Protein AF-A0A923J9C8-F1 (afdb_monomer_lite)

Structure (mmCIF, N/CA/C/O backbone):
data_AF-A0A923J9C8-F1
#
_entry.id   AF-A0A923J9C8-F1
#
loop_
_atom_site.group_PDB
_atom_site.id
_atom_site.type_symbol
_atom_site.label_atom_id
_atom_site.label_alt_id
_atom_site.label_comp_id
_atom_site.label_asym_id
_atom_site.label_entity_id
_atom_site.label_seq_id
_atom_site.pdbx_PDB_ins_code
_atom_site.Cartn_x
_atom_site.Cartn_y
_atom_site.Cartn_z
_atom_site.occupancy
_atom_site.B_iso_or_equiv
_atom_site.auth_seq_id
_atom_site.auth_comp_id
_atom_site.auth_asym_id
_atom_site.auth_atom_id
_atom_site.pdbx_PDB_model_num
ATOM 1 N N . MET A 1 1 ? 5.983 7.528 -3.351 1.00 84.56 1 MET A N 1
ATOM 2 C CA . MET A 1 1 ? 4.815 7.282 -4.225 1.00 84.56 1 MET A CA 1
ATOM 3 C C . MET A 1 1 ? 3.595 6.800 -3.425 1.00 84.56 1 MET A C 1
ATOM 5 O O . MET A 1 1 ? 2.656 7.574 -3.297 1.00 84.56 1 MET A O 1
ATOM 9 N N . LEU A 1 2 ? 3.633 5.629 -2.774 1.00 91.56 2 LEU A N 1
ATOM 10 C CA . LEU A 1 2 ? 2.490 5.041 -2.038 1.00 91.56 2 LEU A CA 1
ATOM 11 C C . LEU A 1 2 ? 1.767 5.984 -1.057 1.00 91.56 2 LEU A C 1
ATOM 13 O O . LEU A 1 2 ? 0.546 6.087 -1.080 1.00 91.56 2 LEU A O 1
ATOM 17 N N . ARG A 1 3 ? 2.522 6.717 -0.226 1.00 95.81 3 ARG A N 1
ATOM 18 C CA . ARG A 1 3 ? 1.958 7.668 0.750 1.00 95.81 3 ARG A CA 1
ATOM 19 C C . ARG A 1 3 ? 1.113 8.765 0.093 1.00 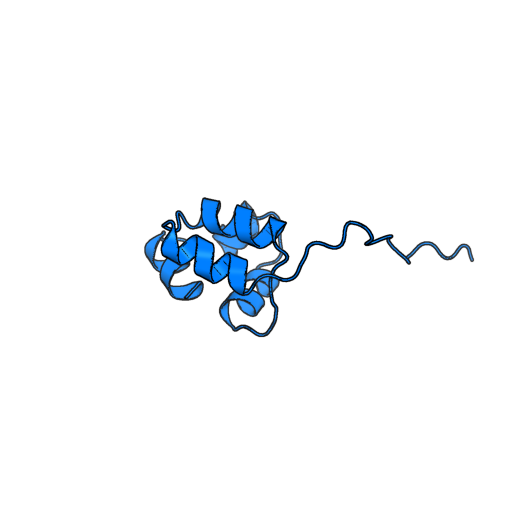95.81 3 ARG A C 1
ATOM 21 O O . ARG A 1 3 ? 0.129 9.203 0.679 1.00 95.81 3 ARG A O 1
ATOM 28 N N . ILE A 1 4 ? 1.531 9.233 -1.084 1.00 95.00 4 ILE A N 1
AT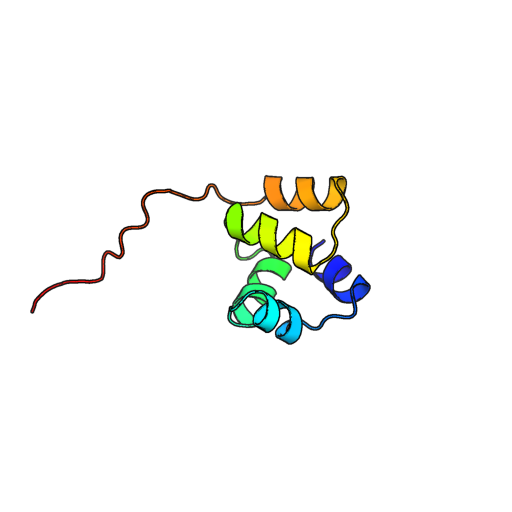OM 29 C CA . ILE A 1 4 ? 0.834 10.287 -1.832 1.00 95.00 4 ILE A CA 1
ATOM 30 C C . ILE A 1 4 ? -0.470 9.720 -2.388 1.00 95.00 4 ILE A C 1
ATOM 32 O O . ILE A 1 4 ? -1.522 10.289 -2.129 1.00 95.00 4 ILE A O 1
ATOM 36 N N . ALA A 1 5 ? -0.409 8.558 -3.045 1.00 94.56 5 ALA A N 1
ATOM 37 C CA . ALA A 1 5 ? -1.591 7.891 -3.587 1.00 94.56 5 ALA A CA 1
ATOM 38 C C . ALA A 1 5 ? -2.636 7.581 -2.506 1.00 94.56 5 ALA A C 1
ATOM 40 O O . ALA A 1 5 ? -3.810 7.889 -2.667 1.00 94.56 5 ALA A O 1
ATOM 41 N N . ARG A 1 6 ? -2.202 7.074 -1.345 1.00 96.94 6 ARG A N 1
ATOM 42 C CA . ARG A 1 6 ? -3.096 6.852 -0.203 1.00 96.94 6 ARG A CA 1
ATOM 43 C C . ARG A 1 6 ? -3.817 8.126 0.238 1.00 96.94 6 ARG A C 1
ATOM 45 O O . ARG A 1 6 ? -5.013 8.087 0.498 1.00 96.94 6 ARG A O 1
ATOM 52 N N . ARG A 1 7 ? -3.088 9.240 0.360 1.00 96.88 7 ARG A N 1
ATOM 53 C CA . ARG A 1 7 ? -3.681 10.525 0.756 1.00 96.88 7 ARG A CA 1
ATOM 54 C C . ARG A 1 7 ? -4.651 11.050 -0.301 1.00 96.88 7 ARG A C 1
ATOM 56 O O . ARG A 1 7 ? -5.687 11.573 0.079 1.00 96.88 7 ARG A O 1
ATOM 63 N N . ALA A 1 8 ? -4.341 10.879 -1.585 1.00 95.38 8 ALA A N 1
ATOM 64 C CA . ALA A 1 8 ? -5.241 11.241 -2.680 1.00 95.38 8 ALA A CA 1
ATOM 65 C C . ALA A 1 8 ? -6.542 10.421 -2.656 1.00 95.38 8 ALA A C 1
ATOM 67 O O . ALA A 1 8 ? -7.604 10.961 -2.934 1.00 95.38 8 ALA A O 1
ATOM 68 N N . ALA A 1 9 ? -6.473 9.155 -2.232 1.00 94.31 9 ALA A N 1
ATOM 69 C CA . ALA A 1 9 ? -7.642 8.310 -1.991 1.00 94.31 9 ALA A CA 1
ATOM 70 C C . ALA A 1 9 ? -8.394 8.637 -0.680 1.00 94.31 9 ALA A C 1
ATOM 72 O O . ALA A 1 9 ? -9.356 7.956 -0.345 1.00 94.31 9 ALA A O 1
ATOM 73 N N . GLY A 1 10 ? -7.947 9.627 0.106 1.00 97.25 10 GLY A N 1
ATOM 74 C CA . GLY A 1 10 ? -8.579 10.001 1.379 1.00 97.25 10 GLY A CA 1
ATOM 75 C C . GLY A 1 10 ? -8.416 8.976 2.510 1.00 97.25 10 GLY A C 1
ATOM 76 O O . GLY A 1 10 ? -9.023 9.128 3.564 1.00 97.25 10 GLY A O 1
ATOM 77 N N . LEU A 1 11 ? -7.586 7.946 2.327 1.00 97.62 11 LEU A N 1
ATOM 78 C CA . LEU A 1 11 ? -7.441 6.845 3.282 1.00 97.62 11 LEU A CA 1
ATOM 79 C C . LEU A 1 11 ? -6.331 7.130 4.293 1.00 97.62 11 LEU A C 1
ATOM 81 O O . LEU A 1 11 ? -5.292 7.693 3.952 1.00 97.62 11 LEU A O 1
ATOM 85 N N . THR A 1 12 ? -6.467 6.674 5.534 1.00 98.31 12 THR A N 1
ATOM 86 C CA . THR A 1 12 ? -5.365 6.595 6.503 1.00 98.31 12 THR A CA 1
ATOM 87 C C . THR A 1 12 ? -4.568 5.298 6.330 1.00 98.31 12 THR A C 1
ATOM 89 O O . THR A 1 12 ? -4.979 4.367 5.641 1.00 98.31 12 THR A O 1
ATOM 92 N N . GLN A 1 13 ? -3.393 5.193 6.967 1.00 98.31 13 GLN A N 1
ATOM 93 C CA . GLN A 1 13 ? -2.654 3.920 6.981 1.00 98.31 13 GLN A CA 1
ATOM 94 C C . GLN A 1 13 ? -3.454 2.791 7.649 1.00 98.31 13 GLN A C 1
ATOM 96 O O . GLN A 1 13 ? -3.229 1.629 7.324 1.00 98.31 13 GLN A O 1
ATOM 101 N N . ARG A 1 14 ? -4.336 3.119 8.608 1.00 98.25 14 ARG A N 1
ATOM 102 C CA . ARG A 1 14 ? -5.196 2.136 9.279 1.00 98.25 14 ARG A CA 1
ATOM 103 C C . ARG A 1 14 ? -6.286 1.636 8.337 1.00 98.25 14 ARG A C 1
ATOM 105 O O . ARG A 1 14 ? -6.495 0.433 8.294 1.00 98.25 14 ARG A O 1
ATOM 112 N N . ASP A 1 15 ? -6.876 2.518 7.537 1.00 98.25 15 ASP A N 1
ATOM 113 C CA . ASP A 1 15 ? -7.937 2.140 6.594 1.00 98.25 15 ASP A CA 1
ATOM 114 C C . ASP A 1 15 ? -7.399 1.202 5.517 1.00 98.25 15 ASP A C 1
ATOM 116 O O . ASP A 1 15 ? -7.943 0.126 5.300 1.00 98.25 15 ASP A O 1
ATOM 120 N N . VAL A 1 16 ? -6.249 1.539 4.919 1.00 97.88 16 VAL A N 1
ATOM 121 C CA . VAL A 1 16 ? -5.586 0.645 3.955 1.00 97.88 16 VAL A CA 1
ATOM 122 C C . VAL A 1 16 ? -5.230 -0.692 4.604 1.00 97.88 16 VAL A C 1
ATOM 124 O O . VAL A 1 16 ? -5.385 -1.739 3.988 1.00 97.88 16 VAL A O 1
ATOM 127 N N . ALA A 1 17 ? -4.752 -0.679 5.849 1.00 97.81 17 ALA A N 1
ATOM 128 C CA . ALA A 1 17 ? -4.406 -1.903 6.559 1.00 97.81 17 ALA A CA 1
ATOM 129 C C . ALA A 1 17 ? -5.635 -2.793 6.806 1.00 97.81 17 ALA A C 1
ATOM 131 O O . ALA A 1 17 ? -5.545 -3.999 6.583 1.00 97.81 17 ALA A O 1
ATOM 132 N N . ALA A 1 18 ? -6.770 -2.200 7.186 1.00 97.88 18 ALA A N 1
ATOM 133 C CA . ALA A 1 18 ? -8.043 -2.893 7.346 1.00 97.88 18 ALA A CA 1
ATOM 134 C C . ALA A 1 18 ? -8.541 -3.478 6.014 1.00 97.88 18 ALA A C 1
ATOM 136 O O . ALA A 1 18 ? -8.835 -4.668 5.951 1.00 97.88 18 ALA A O 1
ATOM 137 N N . LEU A 1 19 ? -8.532 -2.687 4.934 1.00 97.19 19 LEU A N 1
ATOM 138 C CA . LEU A 1 19 ? -8.924 -3.130 3.587 1.00 97.19 19 LEU A CA 1
ATOM 139 C C . LEU A 1 19 ? -8.029 -4.255 3.046 1.00 97.19 19 LEU A C 1
ATOM 141 O O . LEU A 1 19 ? -8.491 -5.135 2.330 1.00 97.19 19 LEU A O 1
ATOM 145 N N . MET A 1 20 ? -6.745 -4.240 3.404 1.00 95.94 20 MET A N 1
ATOM 146 C CA . MET A 1 20 ? -5.763 -5.245 2.985 1.00 95.94 20 MET A CA 1
ATOM 147 C C . MET A 1 20 ? -5.643 -6.427 3.960 1.00 95.94 20 MET A C 1
ATOM 149 O O . MET A 1 20 ? -4.794 -7.294 3.746 1.00 95.94 20 MET A O 1
ATOM 153 N N . GLY A 1 21 ? -6.409 -6.448 5.057 1.00 96.06 21 GLY A N 1
ATOM 154 C CA . GLY A 1 21 ? -6.332 -7.499 6.075 1.00 96.06 21 GLY A CA 1
ATOM 155 C C . GLY A 1 21 ? -4.944 -7.644 6.712 1.00 96.06 21 GLY A C 1
ATOM 156 O O . GLY A 1 21 ? -4.476 -8.756 6.950 1.00 96.06 21 GLY A O 1
ATOM 157 N N . CYS A 1 22 ? -4.233 -6.538 6.951 1.00 96.06 22 CYS A N 1
ATOM 158 C CA . CYS A 1 22 ? -2.887 -6.557 7.524 1.00 96.06 22 CYS A CA 1
ATOM 159 C C . CYS A 1 22 ? -2.704 -5.530 8.651 1.00 96.06 22 CYS A C 1
ATOM 161 O O . CYS A 1 22 ? -3.562 -4.701 8.931 1.00 96.06 22 CYS A O 1
ATOM 163 N N . ASN A 1 23 ? -1.552 -5.570 9.323 1.00 97.25 23 ASN A N 1
ATOM 164 C CA . ASN A 1 23 ? -1.222 -4.592 10.361 1.00 97.25 23 ASN A CA 1
ATOM 165 C C . ASN A 1 23 ? -0.802 -3.242 9.740 1.00 97.25 23 ASN A C 1
ATOM 167 O O . ASN A 1 23 ? 0.009 -3.221 8.812 1.00 97.25 23 ASN A O 1
ATOM 171 N N . ARG A 1 24 ? -1.244 -2.111 10.316 1.00 97.81 24 ARG A N 1
ATOM 172 C CA . ARG A 1 24 ? -0.818 -0.738 9.958 1.00 97.81 24 ARG A CA 1
ATOM 173 C C . ARG A 1 24 ? 0.700 -0.590 9.802 1.00 97.81 24 ARG A C 1
ATOM 175 O O . ARG A 1 24 ? 1.161 0.116 8.909 1.00 97.81 24 ARG A O 1
ATOM 182 N N . VAL A 1 25 ? 1.492 -1.261 10.643 1.00 97.56 25 VAL A N 1
ATOM 183 C CA . VAL A 1 25 ? 2.966 -1.240 10.566 1.00 97.56 25 VAL A CA 1
ATOM 184 C C . VAL A 1 25 ? 3.470 -1.789 9.226 1.00 97.56 25 VAL A C 1
ATOM 186 O O . VAL A 1 25 ? 4.473 -1.303 8.706 1.00 97.56 25 VAL A O 1
ATOM 189 N N . THR A 1 26 ? 2.767 -2.752 8.622 1.00 96.25 26 THR A N 1
ATOM 190 C CA . THR A 1 26 ? 3.071 -3.233 7.267 1.00 96.25 26 THR A CA 1
ATOM 191 C C . THR A 1 26 ? 2.933 -2.101 6.259 1.00 96.25 26 THR A C 1
ATOM 193 O O . THR A 1 26 ? 3.874 -1.866 5.509 1.00 96.25 26 THR A O 1
ATOM 196 N N . ILE A 1 27 ? 1.830 -1.348 6.294 1.00 97.44 27 ILE A N 1
ATOM 197 C CA . ILE A 1 27 ? 1.621 -0.197 5.403 1.00 97.44 27 ILE A CA 1
ATOM 198 C C . ILE A 1 27 ? 2.700 0.869 5.621 1.00 97.44 27 ILE A C 1
ATOM 200 O O . ILE A 1 27 ? 3.279 1.354 4.654 1.00 97.44 27 ILE A O 1
ATOM 204 N N . ALA A 1 28 ? 3.056 1.170 6.873 1.00 97.56 28 ALA A N 1
ATOM 205 C CA . ALA A 1 28 ? 4.121 2.126 7.178 1.00 97.56 28 ALA A CA 1
ATOM 206 C C . ALA A 1 28 ? 5.490 1.702 6.606 1.00 97.56 28 ALA A C 1
ATOM 208 O O . ALA A 1 28 ? 6.203 2.529 6.042 1.00 97.56 28 ALA A O 1
ATOM 209 N N . ARG A 1 29 ? 5.851 0.413 6.699 1.00 96.75 29 ARG A N 1
ATOM 210 C CA . ARG A 1 29 ? 7.104 -0.121 6.128 1.00 96.75 29 ARG A CA 1
ATOM 211 C C . ARG A 1 29 ? 7.113 -0.100 4.599 1.00 96.75 29 ARG A C 1
ATOM 213 O O . ARG A 1 29 ? 8.154 0.173 4.009 1.00 96.75 29 ARG A O 1
ATOM 220 N N . LEU A 1 30 ? 5.967 -0.362 3.968 1.00 95.56 30 LEU A N 1
ATOM 221 C CA . LEU A 1 30 ? 5.813 -0.252 2.514 1.00 95.56 30 LEU A CA 1
ATOM 222 C C . LEU A 1 30 ? 5.939 1.208 2.054 1.00 95.56 30 LEU A C 1
ATOM 224 O O . LEU A 1 30 ? 6.656 1.495 1.102 1.00 95.56 30 LEU A O 1
ATOM 228 N N . GLU A 1 31 ? 5.291 2.145 2.752 1.00 95.81 31 GLU A N 1
ATOM 229 C CA . GLU A 1 31 ? 5.389 3.581 2.455 1.00 95.81 31 GLU A CA 1
ATOM 230 C C . GLU A 1 31 ? 6.802 4.135 2.664 1.00 95.81 31 GLU A C 1
ATOM 232 O O . GLU A 1 31 ? 7.228 5.005 1.906 1.00 95.81 31 GLU A O 1
ATOM 237 N N . GLY A 1 32 ? 7.509 3.641 3.684 1.00 95.12 32 GLY A N 1
ATOM 238 C CA . GLY A 1 32 ? 8.884 4.024 4.000 1.00 95.12 32 GLY A CA 1
ATOM 239 C C . GLY A 1 32 ? 9.955 3.285 3.194 1.00 95.12 32 GLY A C 1
ATOM 240 O O . GLY A 1 32 ? 11.132 3.550 3.398 1.00 95.12 32 GLY A O 1
ATOM 241 N N . GLY A 1 33 ? 9.584 2.340 2.325 1.00 92.56 33 GLY A N 1
ATOM 242 C CA . GLY A 1 33 ? 10.529 1.590 1.488 1.00 92.56 33 GLY A CA 1
ATOM 243 C C . GLY A 1 33 ? 11.397 0.563 2.227 1.00 92.56 33 GLY A C 1
ATOM 244 O O . GLY A 1 33 ? 12.186 -0.131 1.595 1.00 92.56 33 GLY A O 1
ATOM 245 N N . THR A 1 34 ? 11.230 0.390 3.541 1.00 93.19 34 THR A N 1
ATOM 246 C CA . THR A 1 34 ? 11.981 -0.603 4.338 1.00 93.19 34 THR A CA 1
ATOM 247 C C . THR A 1 34 ? 11.520 -2.039 4.088 1.00 93.19 34 THR A C 1
ATOM 249 O O . THR A 1 34 ? 12.145 -2.997 4.540 1.00 93.19 34 THR A O 1
ATOM 252 N N . ARG A 1 35 ? 10.412 -2.212 3.360 1.00 91.31 35 ARG A N 1
ATOM 253 C CA . ARG A 1 35 ? 9.921 -3.506 2.893 1.00 91.31 35 ARG A CA 1
ATOM 254 C C . ARG A 1 35 ? 9.365 -3.369 1.482 1.00 91.31 35 ARG A C 1
ATOM 256 O O . ARG A 1 35 ? 8.530 -2.511 1.230 1.00 91.31 35 ARG A O 1
ATOM 263 N N . ALA A 1 36 ? 9.729 -4.302 0.607 1.00 92.81 36 ALA A N 1
ATOM 264 C CA . ALA A 1 36 ? 9.056 -4.490 -0.675 1.00 92.81 36 ALA A CA 1
ATOM 265 C C . ALA A 1 36 ? 7.838 -5.434 -0.527 1.00 92.81 36 ALA A C 1
ATOM 267 O O . ALA A 1 36 ? 7.961 -6.485 0.132 1.00 92.81 36 ALA A O 1
ATOM 268 N N . PRO A 1 37 ? 6.674 -5.113 -1.122 1.00 93.94 37 PRO A N 1
ATOM 269 C CA . PRO A 1 37 ? 5.514 -6.007 -1.142 1.00 93.94 37 PRO A CA 1
ATOM 270 C C . PRO A 1 37 ? 5.784 -7.236 -2.027 1.00 93.94 37 PRO A C 1
ATOM 272 O O . PRO A 1 37 ? 6.710 -7.230 -2.836 1.00 93.94 37 PRO A O 1
ATOM 275 N N . SER A 1 38 ? 5.002 -8.308 -1.875 1.00 94.06 38 SER A N 1
ATOM 276 C CA . SER A 1 38 ? 4.951 -9.359 -2.906 1.00 94.06 38 SER A CA 1
ATOM 277 C C . SER A 1 38 ?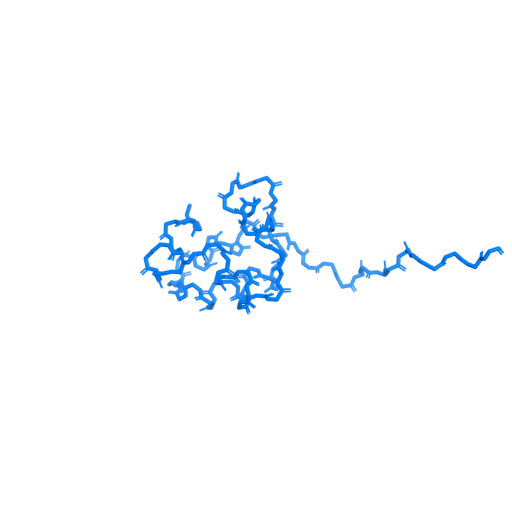 4.157 -8.856 -4.113 1.00 94.06 38 SER A C 1
ATOM 279 O O . SER A 1 38 ? 3.349 -7.939 -3.967 1.00 94.06 38 SER A O 1
ATOM 281 N N . ARG A 1 39 ? 4.326 -9.470 -5.290 1.00 92.50 39 ARG A N 1
ATOM 282 C CA . ARG A 1 39 ? 3.538 -9.106 -6.484 1.00 92.50 39 ARG A CA 1
ATOM 283 C C . ARG A 1 39 ? 2.027 -9.181 -6.255 1.00 92.50 39 ARG A C 1
ATOM 285 O O . ARG A 1 39 ? 1.315 -8.279 -6.682 1.00 92.50 39 ARG A O 1
ATOM 292 N N . LEU A 1 40 ? 1.545 -10.207 -5.549 1.00 92.69 40 LEU A N 1
ATOM 293 C CA . LEU A 1 40 ? 0.113 -10.331 -5.235 1.00 92.69 40 LEU A CA 1
ATOM 294 C C . LEU A 1 40 ? -0.368 -9.179 -4.347 1.00 92.69 40 LEU A C 1
ATOM 296 O O . LEU A 1 40 ? -1.341 -8.505 -4.677 1.00 92.69 40 LEU A O 1
ATOM 300 N N . PHE A 1 41 ? 0.367 -8.901 -3.267 1.00 94.50 41 PHE A N 1
ATOM 301 C CA . PHE A 1 41 ? 0.022 -7.823 -2.342 1.00 94.50 41 PHE A CA 1
ATOM 302 C C . PHE A 1 41 ? 0.097 -6.449 -3.021 1.00 94.50 41 PHE A C 1
ATOM 304 O O . PHE A 1 41 ? -0.758 -5.600 -2.802 1.00 94.50 41 PHE A O 1
ATOM 311 N N . ALA A 1 42 ? 1.092 -6.230 -3.885 1.00 95.81 42 ALA A N 1
ATOM 312 C CA . ALA A 1 42 ? 1.215 -5.023 -4.697 1.00 95.81 42 ALA A CA 1
ATOM 313 C C . ALA A 1 42 ? 0.018 -4.838 -5.642 1.00 95.81 42 ALA A C 1
ATOM 315 O O . ALA A 1 42 ? -0.501 -3.731 -5.762 1.00 95.81 42 ALA A O 1
ATOM 316 N N . GLY A 1 43 ? -0.451 -5.917 -6.277 1.00 95.62 43 GLY A N 1
ATOM 317 C CA . GLY A 1 43 ? -1.615 -5.887 -7.162 1.00 95.62 43 GLY A CA 1
ATOM 318 C C . GLY A 1 43 ? -2.917 -5.530 -6.440 1.00 95.62 43 GLY A C 1
ATOM 319 O O . GLY A 1 43 ? -3.688 -4.725 -6.963 1.00 95.62 43 GLY A O 1
ATOM 320 N N . GLN A 1 44 ? -3.132 -6.086 -5.243 1.00 96.19 44 GLN A N 1
ATOM 321 C CA . GLN A 1 44 ? -4.270 -5.754 -4.376 1.00 96.19 44 GLN A CA 1
ATOM 322 C C . GLN A 1 44 ? -4.187 -4.309 -3.874 1.00 96.19 44 GLN A C 1
ATOM 324 O O . GLN A 1 44 ? -5.155 -3.560 -3.962 1.00 96.19 44 GLN A O 1
ATOM 329 N N . LEU A 1 45 ? -3.004 -3.887 -3.422 1.00 96.25 45 LEU A N 1
ATOM 330 C CA . LEU A 1 45 ? -2.789 -2.536 -2.917 1.00 96.25 45 LEU A CA 1
ATOM 331 C C . LEU A 1 45 ? -3.013 -1.481 -4.005 1.00 96.25 45 LEU A C 1
ATOM 333 O O . LEU A 1 45 ? -3.593 -0.436 -3.733 1.00 96.25 45 LEU A O 1
ATOM 337 N N . ALA A 1 46 ? -2.601 -1.764 -5.243 1.00 97.00 46 ALA A N 1
ATOM 338 C CA . ALA A 1 46 ? -2.876 -0.892 -6.378 1.00 97.00 46 ALA A CA 1
ATOM 339 C C . ALA A 1 46 ? -4.379 -0.724 -6.645 1.00 97.00 46 ALA A C 1
ATOM 341 O O . ALA A 1 46 ? -4.805 0.369 -7.001 1.00 97.00 46 ALA A O 1
ATOM 342 N N . ALA A 1 47 ? -5.170 -1.786 -6.460 1.00 96.06 47 ALA A N 1
ATOM 343 C CA . ALA A 1 47 ? -6.620 -1.725 -6.618 1.00 96.06 47 ALA A CA 1
ATOM 344 C C . ALA A 1 47 ? -7.276 -0.898 -5.501 1.00 96.06 47 ALA A C 1
ATOM 346 O O . ALA A 1 47 ? -8.064 -0.008 -5.798 1.00 96.06 47 ALA A O 1
ATOM 347 N N . VAL A 1 48 ? -6.893 -1.127 -4.237 1.00 95.94 48 VAL A N 1
ATOM 348 C CA . VAL A 1 48 ? -7.402 -0.372 -3.072 1.00 95.94 48 VAL A CA 1
ATOM 349 C C . VAL A 1 48 ? -7.094 1.122 -3.172 1.00 95.94 48 VAL A C 1
ATOM 351 O O . VAL A 1 48 ? -7.891 1.953 -2.755 1.00 95.94 48 VAL A O 1
ATOM 354 N N . LEU A 1 49 ? -5.927 1.473 -3.711 1.00 95.69 49 LEU A N 1
ATOM 355 C CA . LEU A 1 49 ? -5.504 2.864 -3.863 1.00 95.69 49 LEU A CA 1
ATOM 356 C C . LEU A 1 49 ? -5.959 3.506 -5.180 1.00 95.69 49 LEU A C 1
ATOM 358 O O . LEU A 1 49 ? -5.567 4.641 -5.439 1.00 95.69 49 LEU A O 1
ATOM 362 N N . HIS A 1 50 ? -6.736 2.795 -6.006 1.00 94.94 50 HIS A N 1
ATOM 363 C CA . HIS A 1 50 ? -7.188 3.252 -7.325 1.00 94.94 50 HIS A CA 1
ATOM 364 C C . HIS A 1 50 ? -6.048 3.807 -8.196 1.00 94.94 50 HIS A C 1
ATOM 366 O O . HIS A 1 50 ? -6.186 4.843 -8.843 1.00 94.94 50 HIS A O 1
ATOM 372 N N . LEU A 1 51 ? -4.898 3.123 -8.185 1.00 95.12 51 LEU A N 1
ATOM 373 C CA . LEU A 1 51 ? -3.729 3.554 -8.947 1.00 95.12 51 LEU A CA 1
ATOM 374 C C . LEU A 1 51 ? -3.990 3.460 -10.451 1.00 95.12 51 LEU A C 1
ATOM 376 O O . LEU A 1 51 ? -4.506 2.446 -10.929 1.00 95.12 51 LEU A O 1
ATOM 380 N N . ASP A 1 52 ? -3.537 4.467 -11.197 1.00 93.75 52 ASP A N 1
ATOM 381 C CA . ASP A 1 52 ? -3.502 4.403 -12.657 1.00 93.75 52 ASP A CA 1
ATOM 382 C C . ASP A 1 52 ? -2.498 3.344 -13.163 1.00 93.75 52 ASP A C 1
ATOM 384 O O . ASP A 1 52 ? -1.715 2.760 -12.404 1.00 93.75 52 ASP A O 1
ATOM 388 N N . ASN A 1 53 ? -2.503 3.086 -14.474 1.00 93.19 53 ASN A N 1
ATOM 389 C CA . ASN A 1 53 ? -1.647 2.065 -15.084 1.00 93.19 53 ASN A CA 1
ATOM 390 C C . ASN A 1 53 ? -0.145 2.309 -14.851 1.00 93.19 53 ASN A C 1
ATOM 392 O O . ASN A 1 53 ? 0.591 1.352 -14.599 1.00 93.19 53 ASN A O 1
ATOM 396 N N . GLY A 1 54 ? 0.318 3.561 -14.895 1.00 94.31 54 GLY A N 1
ATOM 397 C CA . GLY A 1 54 ? 1.728 3.903 -14.688 1.00 94.31 54 GLY A CA 1
ATOM 398 C C . GLY A 1 54 ? 2.145 3.726 -13.229 1.00 94.31 54 GLY A C 1
ATOM 399 O O . GLY A 1 54 ? 3.162 3.102 -12.922 1.00 94.31 54 GLY A O 1
ATOM 400 N N . GLN A 1 55 ? 1.309 4.198 -12.312 1.00 94.38 55 GLN A N 1
ATOM 401 C CA . GLN A 1 55 ? 1.469 4.041 -10.871 1.00 94.38 55 GLN A CA 1
ATOM 402 C C . GLN A 1 55 ? 1.465 2.570 -10.441 1.00 94.38 55 GLN A C 1
ATOM 404 O O . GLN A 1 55 ? 2.310 2.138 -9.649 1.00 94.38 55 GLN A O 1
ATOM 409 N N . ARG A 1 56 ? 0.537 1.782 -10.989 1.00 95.06 56 ARG A N 1
ATOM 410 C CA . ARG A 1 56 ? 0.453 0.336 -10.775 1.00 95.06 56 ARG A CA 1
ATOM 411 C C . ARG A 1 56 ? 1.702 -0.372 -11.296 1.00 95.06 56 ARG A C 1
ATOM 413 O O . ARG A 1 56 ? 2.255 -1.206 -10.580 1.00 95.06 56 ARG A O 1
ATOM 420 N N . ALA A 1 57 ? 2.166 -0.033 -12.500 1.00 93.88 57 ALA A N 1
ATOM 421 C CA . ALA A 1 57 ? 3.380 -0.607 -13.076 1.00 93.88 57 ALA A CA 1
ATOM 422 C C . ALA A 1 57 ? 4.613 -0.311 -12.211 1.00 93.88 57 ALA A C 1
ATOM 424 O O . ALA A 1 57 ? 5.370 -1.229 -11.895 1.00 93.88 57 ALA A O 1
ATOM 425 N N . ALA A 1 58 ? 4.768 0.931 -11.741 1.00 92.62 58 ALA A N 1
ATOM 426 C CA . ALA A 1 58 ? 5.863 1.316 -10.852 1.00 92.62 58 ALA A CA 1
ATOM 427 C C . ALA A 1 58 ? 5.845 0.530 -9.527 1.00 92.62 58 ALA A C 1
ATOM 429 O O . ALA A 1 58 ? 6.885 0.054 -9.067 1.00 92.62 58 ALA A O 1
ATOM 430 N N . LEU A 1 59 ? 4.665 0.337 -8.925 1.00 93.88 59 LEU A N 1
ATOM 431 C CA . LEU A 1 59 ? 4.523 -0.459 -7.704 1.00 93.88 59 LEU A CA 1
ATOM 432 C C . LEU A 1 59 ? 4.866 -1.941 -7.931 1.00 93.88 59 LEU A C 1
ATOM 434 O O . LEU A 1 59 ? 5.541 -2.552 -7.102 1.00 93.88 59 LEU A O 1
ATOM 438 N N . LEU A 1 60 ? 4.418 -2.522 -9.046 1.00 94.00 60 LEU A N 1
ATOM 439 C CA . LEU A 1 60 ? 4.696 -3.917 -9.396 1.00 94.00 60 LEU A CA 1
ATOM 440 C C . LEU A 1 60 ? 6.169 -4.154 -9.753 1.00 94.00 60 LEU A C 1
ATOM 442 O O . LEU A 1 60 ? 6.699 -5.211 -9.415 1.00 94.00 60 LEU A O 1
ATOM 446 N N . ALA A 1 61 ? 6.836 -3.184 -10.383 1.00 92.12 61 ALA A N 1
ATOM 447 C CA . ALA A 1 61 ? 8.261 -3.255 -10.708 1.00 92.12 61 ALA A CA 1
ATOM 448 C C . ALA A 1 61 ? 9.142 -3.315 -9.448 1.00 92.12 61 ALA A C 1
ATOM 450 O O . ALA A 1 61 ? 10.131 -4.040 -9.420 1.00 92.12 61 ALA A O 1
ATOM 451 N N . GLY A 1 62 ? 8.750 -2.611 -8.379 1.00 89.12 62 GLY A N 1
ATOM 452 C CA . GLY A 1 62 ? 9.417 -2.678 -7.073 1.00 89.12 62 GLY A CA 1
ATOM 453 C C . GLY A 1 62 ? 8.984 -3.859 -6.192 1.00 89.12 62 GLY A C 1
ATOM 454 O O . GLY A 1 62 ? 9.487 -4.013 -5.076 1.00 89.12 62 GLY A O 1
ATOM 455 N N . ALA A 1 63 ? 8.029 -4.680 -6.640 1.00 93.56 63 ALA A N 1
ATOM 456 C CA . ALA A 1 63 ? 7.516 -5.798 -5.863 1.00 93.56 63 ALA A CA 1
ATOM 457 C C . ALA A 1 63 ? 8.412 -7.032 -5.999 1.00 93.56 63 ALA A C 1
ATOM 459 O O . ALA A 1 63 ? 8.895 -7.385 -7.075 1.00 93.56 63 ALA A O 1
ATOM 460 N N . ARG A 1 64 ? 8.573 -7.760 -4.894 1.00 92.19 64 ARG A N 1
ATOM 461 C CA . ARG A 1 64 ? 9.283 -9.038 -4.904 1.00 92.19 64 ARG A CA 1
ATOM 462 C C . ARG A 1 64 ? 8.447 -10.109 -5.607 1.00 92.19 64 ARG A C 1
ATOM 464 O O . ARG A 1 64 ? 7.216 -10.109 -5.459 1.00 92.19 64 ARG A O 1
ATOM 471 N N . PRO A 1 65 ? 9.088 -11.066 -6.300 1.00 83.94 65 PRO A N 1
ATOM 472 C CA . PRO A 1 65 ? 8.405 -12.242 -6.815 1.00 83.94 65 PRO A CA 1
ATOM 473 C C . PRO A 1 65 ? 7.644 -12.945 -5.688 1.00 83.94 65 PRO A C 1
ATOM 475 O O . PRO A 1 65 ? 8.164 -13.119 -4.582 1.00 83.94 65 PRO A O 1
ATOM 478 N N . THR A 1 66 ? 6.400 -13.337 -5.950 1.00 76.81 66 THR A N 1
ATOM 479 C CA . THR A 1 66 ? 5.697 -14.246 -5.046 1.00 76.81 66 THR A CA 1
ATOM 480 C C . THR A 1 66 ? 6.324 -15.623 -5.242 1.00 76.81 66 THR A C 1
ATOM 482 O O . THR A 1 66 ? 6.155 -16.212 -6.304 1.00 76.81 66 THR A O 1
ATOM 485 N N . SER A 1 67 ? 7.083 -16.118 -4.262 1.00 70.44 67 SER A N 1
ATOM 486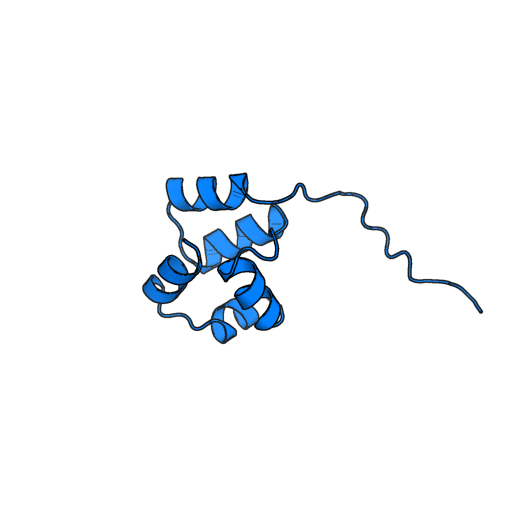 C CA . SER A 1 67 ? 7.531 -17.514 -4.292 1.00 70.44 67 SER A CA 1
ATOM 487 C C . SER A 1 67 ? 6.306 -18.416 -4.110 1.00 70.44 67 SER A C 1
ATOM 489 O O . SER A 1 67 ? 5.610 -18.243 -3.104 1.00 70.44 67 SER A O 1
ATOM 491 N N . PRO A 1 68 ? 6.038 -19.370 -5.019 1.00 64.44 68 PRO A N 1
ATOM 492 C CA . PRO A 1 68 ? 5.005 -20.385 -4.807 1.00 64.44 68 PRO A CA 1
ATOM 493 C C . PRO A 1 68 ? 5.370 -21.342 -3.658 1.00 64.44 68 PRO A C 1
ATOM 495 O O . PRO A 1 68 ? 4.506 -22.030 -3.129 1.00 64.44 68 PRO A O 1
ATOM 498 N N . TYR A 1 69 ? 6.630 -21.326 -3.209 1.00 56.94 69 TYR A N 1
ATOM 499 C CA . TYR A 1 69 ? 7.127 -22.100 -2.079 1.00 56.94 69 TYR A CA 1
ATOM 500 C C . TYR A 1 69 ? 7.425 -21.167 -0.904 1.00 56.94 69 TYR A C 1
ATOM 502 O O . TYR A 1 69 ? 8.553 -20.713 -0.702 1.00 56.94 69 TYR A O 1
ATOM 510 N N . ARG A 1 70 ? 6.402 -20.838 -0.118 1.00 59.09 70 ARG A N 1
ATOM 511 C CA . ARG A 1 70 ? 6.597 -20.477 1.289 1.00 59.09 70 ARG A CA 1
ATOM 512 C C . ARG A 1 70 ? 5.878 -21.537 2.107 1.00 59.09 70 ARG A C 1
ATOM 514 O O . ARG A 1 70 ? 4.784 -21.310 2.609 1.00 59.09 70 ARG A O 1
ATOM 521 N N . THR A 1 71 ? 6.487 -22.715 2.186 1.00 51.88 71 THR A N 1
ATOM 522 C CA . THR A 1 71 ? 6.139 -23.682 3.221 1.00 51.88 71 THR A CA 1
ATOM 523 C C . THR A 1 71 ? 6.377 -23.003 4.564 1.00 51.88 71 THR A C 1
ATOM 525 O O . THR A 1 71 ? 7.436 -22.418 4.812 1.00 51.88 71 THR A O 1
ATOM 528 N N . HIS A 1 72 ? 5.358 -23.011 5.416 1.00 47.56 72 HIS A N 1
ATOM 529 C CA . HIS A 1 72 ? 5.530 -22.724 6.828 1.00 47.56 72 HIS A CA 1
ATOM 530 C C . HIS A 1 72 ? 6.537 -23.741 7.384 1.00 47.56 72 HIS A C 1
ATOM 532 O O . HIS A 1 72 ? 6.172 -24.864 7.703 1.00 47.56 72 HIS A O 1
ATOM 538 N N . ARG A 1 73 ? 7.820 -23.377 7.491 1.00 45.19 73 ARG A N 1
ATOM 539 C CA . ARG A 1 73 ? 8.744 -24.079 8.387 1.00 45.19 73 ARG A CA 1
ATOM 540 C C . ARG A 1 73 ? 8.436 -23.575 9.795 1.00 45.19 73 ARG A C 1
ATOM 542 O O . ARG A 1 73 ? 9.037 -22.610 10.254 1.00 45.19 73 ARG A O 1
ATOM 549 N N . GLY A 1 74 ? 7.408 -24.164 10.394 1.00 49.22 74 GLY A N 1
ATOM 550 C CA . GLY A 1 74 ? 6.909 -23.834 11.725 1.00 49.22 74 GLY A CA 1
ATOM 551 C C . GLY A 1 74 ? 6.171 -24.984 12.405 1.00 49.22 74 GLY A C 1
ATOM 552 O O . GLY A 1 74 ? 5.466 -24.724 13.366 1.00 49.22 74 GLY A O 1
ATOM 553 N N . ASP A 1 75 ? 6.335 -26.219 11.929 1.00 47.38 75 ASP A N 1
ATOM 554 C CA . ASP A 1 75 ? 5.873 -27.417 12.631 1.00 47.38 75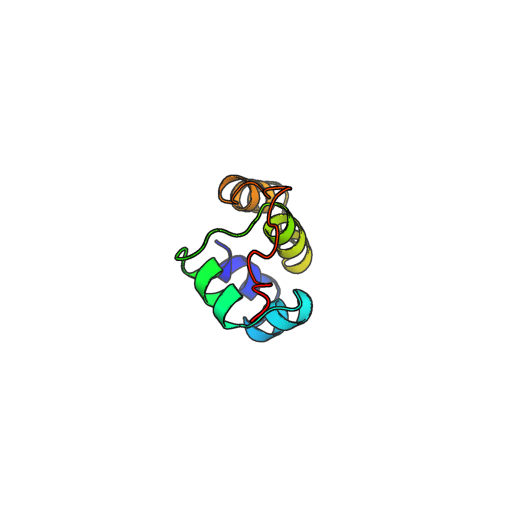 ASP A CA 1
ATOM 555 C C . ASP A 1 75 ? 7.112 -28.269 12.948 1.00 47.38 75 ASP A C 1
ATOM 557 O O . ASP A 1 75 ? 7.605 -29.030 12.114 1.00 47.38 75 ASP A O 1
ATOM 561 N N . GLN A 1 76 ? 7.726 -28.003 14.104 1.00 48.34 76 GLN A N 1
ATOM 562 C CA . GLN A 1 76 ? 8.583 -28.981 14.774 1.00 48.34 76 GLN A CA 1
ATOM 563 C C . GLN A 1 76 ? 7.674 -29.730 15.757 1.00 48.34 76 GLN A C 1
ATOM 565 O O . GLN A 1 76 ? 7.142 -29.074 16.657 1.00 48.34 76 GLN A O 1
ATOM 570 N N . PRO A 1 77 ? 7.470 -31.053 15.619 1.00 43.69 77 PRO A N 1
ATOM 571 C CA . PRO A 1 77 ? 6.970 -31.850 16.728 1.00 43.69 77 PRO A CA 1
ATOM 572 C C . PRO A 1 77 ? 8.061 -31.914 17.809 1.00 43.69 77 PRO A C 1
ATOM 574 O O . PRO A 1 77 ? 9.252 -31.888 17.486 1.00 43.69 77 PRO A O 1
ATOM 577 N N . GLY A 1 78 ? 7.614 -31.894 19.067 1.00 47.00 78 GLY A N 1
ATOM 57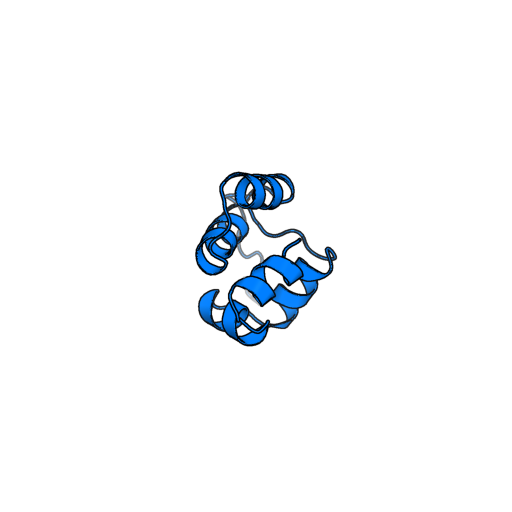8 C CA . GLY A 1 78 ? 8.442 -31.794 20.275 1.00 47.00 78 GLY A CA 1
ATOM 579 C C . GLY A 1 78 ? 9.375 -32.963 20.548 1.00 47.00 78 GLY A C 1
ATOM 580 O O . GLY A 1 78 ? 9.253 -34.014 19.881 1.00 47.00 78 GLY A O 1
#

Secondary structure (DSSP, 8-state):
-HHHHHHHTT--HHHHHHHTTS-HHHHHHHHTTSSPPBHHHHHHHHHHTT--HHHHHHHHHTSBP--S----------

Foldseek 3Di:
DLVVLCVVVVHDLVRLCVQLVHDSVVSVCCVVVVDAAALVSLQSSCVVSVPDPVRSVVSNVSHDYDDPDPDPPPDDDD

Radius of gyration: 14.07 Å; chains: 1; bounding box: 21×43×35 Å

pLDDT: mean 88.19, std 15.83, range [43.69, 98.31]

Sequence (78 aa):
MLRIARRAAGLTQRDVAALMGCNRVTIARLEGGTRAPSRLFAGQLAAVLHLDNGQRAALLAGARPTSPYRTHRGDQPG